Protein AF-A0A948QBD0-F1 (afdb_monomer)

Nearest PDB structures (foldseek):
  7zvm-assembly1_A-2  TM=9.056E-01  e=7.438E-04  Thermococcus barophilus
  7zvy-assembly1_G  TM=9.071E-01  e=3.162E-03  Thermococcus kodakarensis
  6o2d-assembly1_A  TM=9.483E-01  e=4.602E-03  Schizosaccharomyces pombe
  2vpv-assembly1_B  TM=8.806E-01  e=3.919E-03  Saccharomyces cerevisiae
  7zvy-assembly4_H  TM=9.105E-01  e=4.856E-03  Thermococcus kodakarensis

Sequence (82 aa):
KINFRYHKSSLRHWFIVKGKAEVVLGKKKIIVKENCHIDIPKNVEYKIRNLTGKNLELVEIQTGKHFASGDIVNLADKHFQI

Solvent-accessible surface area (backbone atoms only — not comparable to full-atom values): 4862 Å² total; per-residue (Å²): 137,85,68,45,38,35,27,80,60,30,34,38,38,39,37,27,72,34,52,38,34,40,34,34,51,66,93,44,80,43,80,40,40,50,85,34,65,51,78,44,59,51,7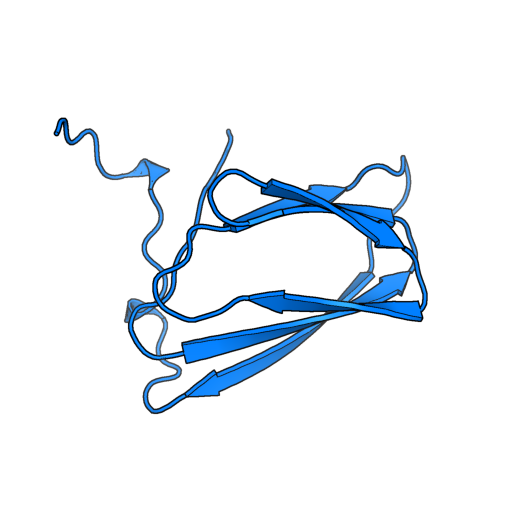5,39,45,34,37,81,42,74,74,48,101,59,81,69,40,65,50,78,48,76,49,62,89,61,90,59,83,83,43,63,49,59,56,76,80,54,95,72,81,133

Mean predicted aligned error: 8.86 Å

Structure (mmCIF, N/CA/C/O backbone):
data_AF-A0A948QBD0-F1
#
_entry.id   AF-A0A948QBD0-F1
#
loop_
_atom_site.group_PDB
_atom_site.id
_atom_site.type_symbol
_atom_site.label_atom_id
_atom_site.label_alt_id
_atom_site.label_comp_id
_atom_site.label_asym_id
_atom_site.label_entity_id
_atom_site.label_seq_id
_atom_site.pdbx_PDB_ins_code
_atom_site.Cartn_x
_atom_site.Cartn_y
_atom_site.Cartn_z
_atom_site.occupancy
_atom_site.B_iso_or_equiv
_atom_site.auth_seq_id
_atom_site.auth_comp_id
_atom_site.auth_asym_id
_atom_site.auth_atom_id
_atom_site.pdbx_PDB_model_num
ATOM 1 N N . LYS A 1 1 ? 9.471 13.749 6.221 1.00 34.88 1 LYS A N 1
ATOM 2 C CA . LYS A 1 1 ? 10.318 13.272 5.097 1.00 34.88 1 LYS A CA 1
ATOM 3 C C . LYS A 1 1 ? 9.480 12.317 4.243 1.00 34.88 1 LYS A C 1
ATOM 5 O O . LYS A 1 1 ? 8.875 11.414 4.806 1.00 34.88 1 LYS A O 1
ATOM 10 N N . ILE A 1 2 ? 9.316 12.585 2.946 1.00 40.81 2 ILE A N 1
ATOM 11 C CA . ILE A 1 2 ? 8.513 11.758 2.030 1.00 40.81 2 ILE A CA 1
ATOM 12 C C . ILE A 1 2 ? 9.464 10.760 1.367 1.00 40.81 2 ILE A C 1
ATOM 14 O O . ILE A 1 2 ? 10.371 11.189 0.669 1.00 40.81 2 ILE A O 1
ATOM 18 N N . ASN A 1 3 ? 9.267 9.461 1.594 1.00 50.56 3 ASN A N 1
ATOM 19 C CA . ASN A 1 3 ? 10.097 8.414 0.997 1.00 50.56 3 ASN A CA 1
ATOM 20 C C . ASN A 1 3 ? 9.270 7.670 -0.056 1.00 50.56 3 ASN A C 1
ATOM 22 O O . ASN A 1 3 ? 8.263 7.048 0.285 1.00 50.56 3 ASN A O 1
ATOM 26 N N . PHE A 1 4 ? 9.677 7.765 -1.319 1.00 57.00 4 PHE A N 1
ATOM 27 C CA . PHE A 1 4 ? 9.145 6.943 -2.403 1.00 57.00 4 PHE A CA 1
ATOM 28 C C . PHE A 1 4 ? 9.996 5.683 -2.547 1.00 57.00 4 PHE A C 1
ATOM 30 O O . PHE A 1 4 ? 11.212 5.720 -2.329 1.00 57.00 4 PHE A O 1
ATOM 37 N N . ARG A 1 5 ? 9.345 4.568 -2.883 1.00 62.03 5 ARG A N 1
ATOM 38 C CA . ARG A 1 5 ? 9.994 3.272 -3.093 1.00 62.03 5 ARG A CA 1
ATOM 39 C C . ARG A 1 5 ? 9.538 2.683 -4.421 1.00 62.03 5 ARG A C 1
ATOM 41 O O . ARG A 1 5 ? 8.413 2.922 -4.852 1.00 62.03 5 ARG A O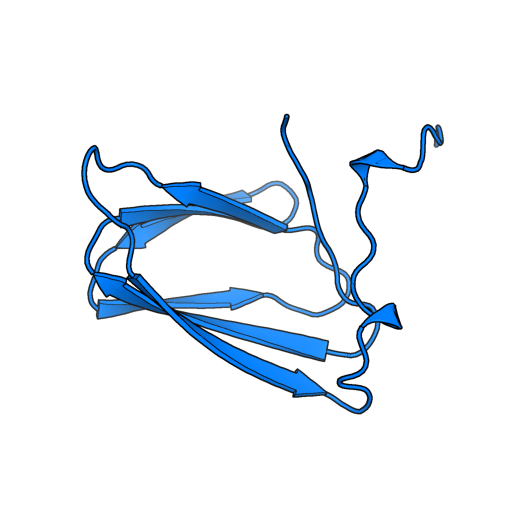 1
ATOM 48 N N . TYR A 1 6 ? 10.400 1.890 -5.037 1.00 59.59 6 TYR A N 1
ATOM 49 C CA . TYR A 1 6 ? 10.038 0.988 -6.126 1.00 59.59 6 TYR A CA 1
ATOM 50 C C . TYR A 1 6 ? 10.861 -0.300 -6.008 1.00 59.59 6 TYR A C 1
ATOM 52 O O . TYR A 1 6 ? 11.911 -0.299 -5.361 1.00 59.59 6 TYR A O 1
ATOM 60 N N . HIS A 1 7 ? 10.379 -1.375 -6.637 1.00 60.56 7 HIS A N 1
ATOM 61 C CA . HIS A 1 7 ? 11.048 -2.682 -6.690 1.00 60.56 7 HIS A CA 1
ATOM 62 C C . HIS A 1 7 ? 11.353 -3.069 -8.125 1.00 60.56 7 HIS A C 1
ATOM 64 O O . HIS A 1 7 ? 10.482 -2.965 -8.992 1.00 60.56 7 HIS A O 1
ATOM 70 N N . LYS A 1 8 ? 12.578 -3.540 -8.372 1.00 57.53 8 LYS A N 1
ATOM 71 C CA . LYS A 1 8 ? 13.023 -3.955 -9.712 1.00 57.53 8 LYS A CA 1
ATOM 72 C C . LYS A 1 8 ? 12.485 -5.326 -10.117 1.00 57.53 8 LYS A C 1
ATOM 74 O O . LYS A 1 8 ? 12.190 -5.559 -11.288 1.00 57.53 8 LYS A O 1
ATOM 79 N N . SER A 1 9 ? 12.377 -6.243 -9.156 1.00 61.19 9 SER A N 1
ATOM 80 C CA . SER A 1 9 ? 12.179 -7.673 -9.427 1.00 61.19 9 SER A CA 1
ATOM 81 C C . SER A 1 9 ? 10.960 -8.295 -8.732 1.00 61.19 9 SER A C 1
ATOM 83 O O . SER A 1 9 ? 10.655 -9.467 -8.974 1.00 61.19 9 SER A O 1
ATOM 85 N N . SER A 1 10 ? 10.246 -7.526 -7.904 1.00 66.19 10 SER A N 1
ATOM 86 C CA . SER A 1 10 ? 9.123 -8.007 -7.103 1.00 66.19 10 SER A CA 1
ATOM 87 C C . SER A 1 10 ? 7.858 -7.170 -7.293 1.00 66.19 10 SER A C 1
ATOM 89 O O . SER A 1 10 ? 7.892 -5.981 -7.611 1.00 66.19 10 SER A O 1
ATOM 91 N N . LEU A 1 11 ? 6.729 -7.851 -7.134 1.00 80.56 11 LEU A N 1
ATOM 92 C CA . LEU A 1 11 ? 5.385 -7.294 -7.051 1.00 80.56 11 LEU A CA 1
ATOM 93 C C . LEU A 1 11 ? 4.985 -7.258 -5.578 1.00 80.56 11 LEU A C 1
ATOM 95 O O . LEU A 1 11 ? 5.410 -8.124 -4.804 1.00 80.56 11 LEU A O 1
ATOM 99 N N . ARG A 1 12 ? 4.151 -6.291 -5.197 1.00 86.75 12 ARG A N 1
ATOM 100 C CA . ARG A 1 12 ? 3.541 -6.264 -3.864 1.00 86.75 12 ARG A CA 1
ATOM 101 C C . ARG A 1 12 ? 2.034 -6.233 -3.973 1.00 86.75 12 ARG A C 1
ATOM 103 O O . ARG A 1 12 ? 1.489 -5.527 -4.811 1.00 86.75 12 ARG A O 1
ATOM 110 N N . HIS A 1 13 ? 1.392 -6.947 -3.072 1.00 91.88 13 HIS A N 1
ATOM 111 C CA . HIS A 1 13 ? -0.034 -6.882 -2.835 1.00 91.88 13 HIS A CA 1
ATOM 112 C C . HIS A 1 13 ? -0.251 -6.395 -1.408 1.00 91.88 13 HIS A C 1
ATOM 114 O O . HIS A 1 13 ? 0.302 -6.958 -0.459 1.00 91.88 13 HIS A O 1
ATOM 120 N N . TRP A 1 14 ? -1.028 -5.330 -1.257 1.00 95.50 14 TRP A N 1
ATOM 121 C CA . TRP A 1 14 ? -1.406 -4.790 0.042 1.00 95.50 14 TRP A CA 1
ATOM 122 C C . TRP A 1 14 ? -2.878 -5.007 0.287 1.00 95.50 14 TRP A C 1
ATOM 124 O O . TRP A 1 14 ? -3.694 -4.544 -0.500 1.00 95.50 14 TRP A O 1
ATOM 134 N N . PHE A 1 15 ? -3.207 -5.614 1.421 1.00 96.12 15 PHE A N 1
ATOM 135 C CA . PHE A 1 15 ? -4.569 -5.708 1.926 1.00 96.12 15 PHE A CA 1
ATOM 136 C C . PHE A 1 15 ? -4.691 -4.875 3.202 1.00 96.12 15 PHE A C 1
ATOM 138 O O . PHE A 1 15 ? -3.937 -5.089 4.153 1.00 96.12 15 PHE A O 1
ATOM 145 N N . ILE A 1 16 ? -5.613 -3.911 3.233 1.00 96.31 16 ILE A N 1
ATOM 146 C CA . ILE A 1 16 ? -5.821 -3.057 4.407 1.00 96.31 16 ILE A CA 1
ATOM 147 C C . ILE A 1 16 ? -6.715 -3.797 5.400 1.00 96.31 16 ILE A C 1
ATOM 149 O O . ILE A 1 16 ? -7.921 -3.919 5.192 1.00 96.31 16 ILE A O 1
ATOM 153 N N . VAL A 1 17 ? -6.114 -4.249 6.499 1.00 96.25 17 VAL A N 1
ATOM 154 C CA . VAL A 1 17 ? -6.819 -4.915 7.603 1.00 96.25 17 VAL A CA 1
ATOM 155 C C . VAL A 1 17 ? -7.612 -3.902 8.417 1.00 96.25 17 VAL A C 1
ATOM 157 O O . VAL A 1 17 ? -8.704 -4.210 8.876 1.00 96.25 17 VAL A O 1
ATOM 160 N N . LYS A 1 18 ? -7.075 -2.687 8.590 1.00 95.12 18 LYS A N 1
ATOM 161 C CA . LYS A 1 18 ? -7.724 -1.640 9.380 1.00 95.12 18 LYS A CA 1
ATOM 162 C C . LYS A 1 18 ? -7.342 -0.246 8.920 1.00 95.12 18 LYS A C 1
ATOM 164 O O . LYS A 1 18 ? -6.160 0.055 8.745 1.00 95.12 18 LYS A O 1
ATOM 169 N N . GLY A 1 19 ? -8.337 0.631 8.816 1.00 93.25 19 GLY A N 1
ATOM 170 C CA . GLY A 1 19 ? -8.139 2.052 8.530 1.00 93.25 19 GLY A CA 1
ATOM 171 C C . GLY A 1 19 ? -8.278 2.426 7.053 1.00 93.25 19 GLY A C 1
ATOM 172 O O . GLY A 1 19 ? -9.016 1.809 6.286 1.00 93.25 19 GLY A O 1
ATOM 173 N N . LYS A 1 20 ? -7.631 3.526 6.656 1.00 95.75 20 LYS A N 1
ATOM 174 C CA . LYS A 1 20 ? -7.757 4.108 5.312 1.00 95.75 20 LYS A CA 1
ATOM 175 C C . LYS A 1 20 ? -6.436 4.719 4.870 1.00 95.75 20 LYS A C 1
ATOM 177 O O . LYS A 1 20 ? -5.873 5.567 5.566 1.00 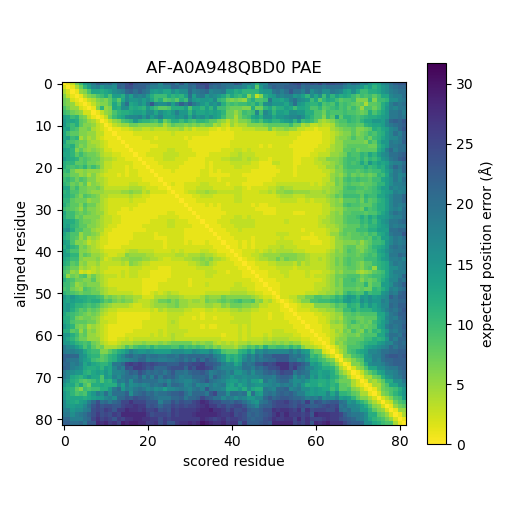95.75 20 LYS A O 1
ATOM 182 N N . ALA A 1 21 ? -5.976 4.320 3.694 1.00 94.56 21 ALA A N 1
ATOM 183 C CA . ALA A 1 21 ? -4.718 4.754 3.119 1.00 94.56 21 ALA A CA 1
ATOM 184 C C . ALA A 1 21 ? -4.933 5.526 1.814 1.00 94.56 21 ALA A C 1
ATOM 186 O O . ALA A 1 21 ? -5.799 5.192 1.008 1.00 94.56 21 ALA A O 1
ATOM 187 N N . GLU A 1 22 ? -4.111 6.545 1.590 1.00 96.19 22 GLU 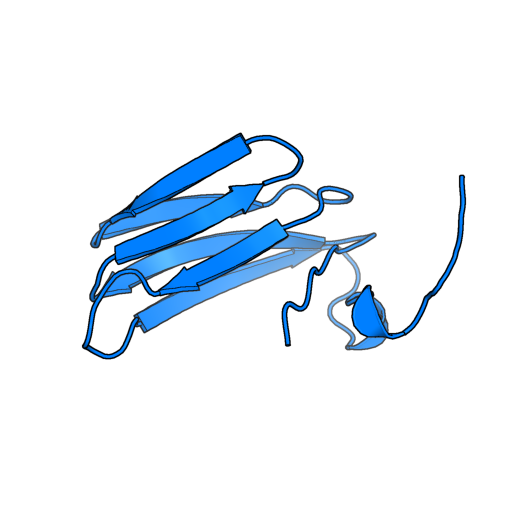A N 1
ATOM 188 C CA . G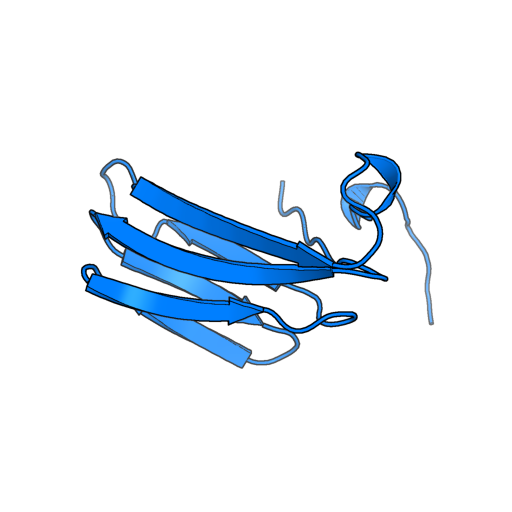LU A 1 22 ? -3.830 7.060 0.254 1.00 96.19 22 GLU A CA 1
ATOM 189 C C . GLU A 1 22 ? -2.579 6.353 -0.256 1.00 96.19 22 GLU A C 1
ATOM 191 O O . GLU A 1 22 ? -1.517 6.425 0.368 1.00 96.19 22 GLU A O 1
ATOM 196 N N . VAL A 1 23 ? -2.704 5.682 -1.393 1.00 94.56 23 VAL A N 1
ATOM 197 C CA . VAL A 1 23 ? -1.591 5.091 -2.120 1.00 94.56 23 VAL A CA 1
ATOM 198 C C . VAL A 1 23 ? -1.357 5.915 -3.375 1.00 94.56 23 VAL A C 1
ATOM 200 O O . VAL A 1 23 ? -2.229 6.044 -4.233 1.00 94.56 23 VAL A O 1
ATOM 203 N N . VAL A 1 24 ? -0.169 6.498 -3.475 1.00 93.56 24 VAL A N 1
ATOM 204 C CA . VAL A 1 24 ? 0.333 7.055 -4.729 1.00 93.56 24 VAL A CA 1
ATOM 205 C C . VAL A 1 24 ? 0.953 5.902 -5.503 1.00 93.56 24 VAL A C 1
ATOM 207 O O . VAL A 1 24 ? 1.817 5.224 -4.955 1.00 93.56 24 VAL A O 1
ATOM 210 N N . LEU A 1 25 ? 0.506 5.675 -6.735 1.00 91.94 25 LEU A N 1
ATOM 211 C CA . LEU A 1 25 ? 1.009 4.646 -7.643 1.00 91.94 25 LEU A CA 1
ATOM 212 C C . LEU A 1 25 ? 1.354 5.311 -8.984 1.00 91.94 25 LEU A C 1
ATOM 214 O O . LEU A 1 25 ? 0.469 5.673 -9.769 1.00 91.94 25 LEU A O 1
ATOM 218 N N . GLY A 1 26 ? 2.643 5.555 -9.214 1.00 89.44 26 GLY A N 1
ATOM 219 C CA . GLY A 1 26 ? 3.136 6.431 -10.273 1.00 89.44 26 GLY A CA 1
ATOM 220 C C . GLY A 1 26 ? 2.518 7.828 -10.159 1.00 89.44 26 GLY A C 1
ATOM 221 O O . GLY A 1 26 ? 2.713 8.534 -9.174 1.00 89.44 26 GLY A O 1
ATOM 222 N N . LYS A 1 27 ? 1.717 8.219 -11.159 1.00 89.44 27 LYS A N 1
ATOM 223 C CA . LYS A 1 27 ? 1.015 9.518 -11.198 1.00 89.44 27 LYS A CA 1
ATOM 224 C C . LYS A 1 27 ? -0.393 9.485 -10.587 1.00 89.44 27 LYS A C 1
ATOM 226 O O . LYS A 1 27 ? -1.052 10.520 -10.521 1.00 89.44 27 LYS A O 1
ATOM 231 N N . LYS A 1 28 ? -0.886 8.313 -10.175 1.00 91.56 28 LYS A N 1
ATOM 232 C CA . LYS A 1 28 ? -2.251 8.144 -9.659 1.00 91.56 28 LYS A CA 1
ATOM 233 C C . LYS A 1 28 ? -2.262 8.213 -8.138 1.00 91.56 28 LYS A C 1
ATOM 235 O O . LYS A 1 28 ? -1.384 7.656 -7.489 1.00 91.56 28 LYS A O 1
ATOM 240 N N . LYS A 1 29 ? -3.287 8.851 -7.573 1.00 94.88 29 LYS A N 1
ATOM 241 C CA . LYS A 1 29 ? -3.610 8.783 -6.143 1.00 94.88 29 LYS A CA 1
ATOM 242 C C . LYS A 1 29 ? -4.849 7.922 -5.971 1.00 94.88 29 LYS A C 1
ATOM 244 O O . LYS A 1 29 ? -5.870 8.190 -6.597 1.00 94.88 29 LYS A O 1
ATOM 249 N N . ILE A 1 30 ? -4.744 6.887 -5.152 1.00 97.06 30 ILE A N 1
ATOM 250 C CA . ILE A 1 30 ? -5.782 5.880 -4.961 1.00 97.06 30 ILE A CA 1
ATOM 251 C C . ILE A 1 30 ? -6.077 5.791 -3.472 1.00 97.06 30 ILE A C 1
ATOM 253 O O . ILE A 1 30 ? -5.170 5.711 -2.649 1.00 97.06 30 ILE A O 1
ATOM 257 N N . ILE A 1 31 ? -7.356 5.811 -3.118 1.00 97.06 31 ILE A N 1
ATOM 258 C CA . ILE A 1 31 ? -7.793 5.650 -1.736 1.00 97.06 31 ILE A CA 1
ATOM 259 C C . ILE A 1 31 ? -8.152 4.187 -1.516 1.00 97.06 31 ILE A C 1
ATOM 261 O O . ILE A 1 31 ? -9.105 3.694 -2.113 1.00 97.06 31 ILE A O 1
ATOM 265 N N . VAL A 1 32 ? -7.421 3.517 -0.630 1.00 97.06 32 VAL A N 1
ATOM 266 C CA . VAL A 1 32 ? -7.665 2.124 -0.251 1.00 97.06 32 VAL A CA 1
ATOM 267 C C . VAL A 1 32 ? -8.239 2.114 1.160 1.00 97.06 32 VAL A C 1
ATOM 269 O O . VAL A 1 32 ? -7.671 2.704 2.082 1.00 97.06 32 VAL A O 1
ATOM 272 N N . LYS A 1 33 ? -9.418 1.517 1.317 1.00 97.19 33 LYS A N 1
ATOM 273 C CA . LYS A 1 33 ? -10.132 1.428 2.595 1.00 97.19 33 LYS A CA 1
ATOM 274 C C . LYS A 1 33 ? -9.912 0.055 3.224 1.00 97.19 33 LYS A C 1
ATOM 276 O O . LYS A 1 33 ? -9.415 -0.855 2.570 1.00 97.19 33 LYS A O 1
ATOM 281 N N . GLU A 1 34 ? -10.312 -0.073 4.478 1.00 96.50 34 GLU A N 1
ATOM 282 C CA . GLU A 1 34 ? -10.442 -1.347 5.176 1.00 96.50 34 GLU A CA 1
ATOM 283 C C . GLU A 1 34 ? -11.171 -2.397 4.328 1.00 96.50 34 GLU A C 1
ATOM 285 O O . GLU A 1 34 ? -12.133 -2.075 3.625 1.00 96.50 34 GLU A O 1
ATOM 290 N N . ASN A 1 35 ? -10.683 -3.637 4.377 1.00 95.75 35 ASN A N 1
ATOM 291 C CA . ASN A 1 35 ? -11.133 -4.769 3.563 1.00 95.75 35 ASN A CA 1
ATOM 292 C C . ASN A 1 35 ? -10.964 -4.590 2.043 1.00 95.75 35 ASN A C 1
ATOM 294 O O . ASN A 1 35 ? -11.493 -5.378 1.260 1.00 95.75 35 ASN A O 1
ATOM 298 N N . CYS A 1 36 ? -10.220 -3.575 1.598 1.00 97.19 36 CYS A N 1
ATOM 299 C CA . CYS A 1 36 ? -9.795 -3.431 0.210 1.00 97.19 36 CYS A CA 1
ATOM 300 C C . CYS A 1 36 ? -8.302 -3.721 0.063 1.00 97.19 36 CYS A C 1
ATOM 302 O O . CYS A 1 36 ? -7.527 -3.680 1.023 1.00 97.19 36 CYS A O 1
ATOM 304 N N . HIS A 1 37 ? -7.901 -3.960 -1.181 1.00 97.06 37 HIS A N 1
ATOM 305 C CA . HIS A 1 37 ? -6.517 -4.206 -1.539 1.00 97.06 37 HIS A CA 1
ATOM 306 C C . HIS A 1 37 ? -6.037 -3.288 -2.658 1.00 97.06 37 HIS A C 1
ATOM 308 O O . HIS A 1 37 ? -6.822 -2.600 -3.315 1.00 97.06 37 HIS A O 1
ATOM 314 N N . ILE A 1 38 ? -4.727 -3.298 -2.869 1.00 96.06 38 ILE A N 1
ATOM 315 C CA . ILE A 1 38 ? -4.086 -2.716 -4.037 1.00 96.06 38 ILE A CA 1
ATOM 316 C C . ILE A 1 38 ? -2.861 -3.537 -4.431 1.00 96.06 38 ILE A C 1
ATOM 318 O O . ILE A 1 38 ? -2.052 -3.918 -3.583 1.00 96.06 38 ILE A O 1
ATOM 322 N N . ASP A 1 39 ? -2.713 -3.756 -5.734 1.00 94.56 39 ASP A N 1
ATOM 323 C CA . ASP A 1 39 ? -1.497 -4.303 -6.320 1.00 94.56 39 ASP A CA 1
ATOM 324 C C . ASP A 1 39 ? -0.538 -3.179 -6.700 1.00 94.56 39 ASP A C 1
ATOM 326 O O . ASP A 1 39 ? -0.915 -2.162 -7.288 1.00 94.56 39 ASP A O 1
ATOM 330 N N . ILE A 1 40 ? 0.731 -3.392 -6.386 1.00 91.00 40 ILE A N 1
ATOM 331 C CA . ILE A 1 40 ? 1.843 -2.524 -6.736 1.00 91.00 40 ILE A CA 1
ATOM 332 C C . ILE A 1 40 ? 2.709 -3.295 -7.733 1.00 91.00 40 ILE A C 1
ATOM 334 O O . ILE A 1 40 ? 3.437 -4.221 -7.345 1.00 91.00 40 ILE A O 1
ATOM 338 N N . PRO A 1 41 ? 2.639 -2.933 -9.026 1.00 87.31 41 PRO A N 1
ATOM 339 C CA . PRO A 1 41 ? 3.454 -3.564 -10.044 1.00 87.31 41 PRO A CA 1
ATOM 340 C C . PRO A 1 41 ? 4.950 -3.281 -9.847 1.00 87.31 41 PRO A C 1
ATOM 342 O O . PRO A 1 41 ? 5.347 -2.260 -9.281 1.00 87.31 41 PRO A O 1
ATOM 345 N N . LYS A 1 42 ? 5.795 -4.160 -10.393 1.00 83.94 42 LYS A N 1
ATOM 346 C CA . LYS A 1 42 ? 7.241 -3.934 -10.493 1.00 83.94 42 LYS A CA 1
ATOM 347 C C . LYS A 1 42 ? 7.518 -2.672 -11.310 1.00 83.94 42 LYS A C 1
ATOM 349 O O . LYS A 1 42 ? 6.757 -2.349 -12.222 1.00 83.94 42 LYS A O 1
ATOM 354 N N . ASN A 1 43 ? 8.630 -1.998 -11.027 1.00 81.38 43 ASN A N 1
ATOM 355 C CA . ASN A 1 43 ? 9.053 -0.766 -11.708 1.00 81.38 43 ASN A CA 1
ATOM 356 C C . ASN A 1 43 ? 8.044 0.394 -11.632 1.00 81.38 43 ASN A C 1
ATOM 358 O O . ASN A 1 43 ? 8.136 1.337 -12.415 1.00 81.38 43 ASN A O 1
ATOM 362 N N . VAL A 1 44 ? 7.088 0.346 -10.701 1.00 84.00 44 VAL A N 1
ATOM 363 C CA . VAL A 1 44 ? 6.176 1.457 -10.435 1.00 84.00 44 VAL A CA 1
ATOM 364 C C . VAL A 1 44 ? 6.545 2.083 -9.101 1.00 84.00 44 VAL A C 1
ATOM 366 O O . VAL A 1 44 ? 6.626 1.404 -8.078 1.00 84.00 44 VAL A O 1
ATOM 369 N N . GLU A 1 45 ? 6.777 3.392 -9.115 1.00 84.75 45 GLU A N 1
ATOM 370 C CA . GLU A 1 45 ? 6.963 4.161 -7.890 1.00 84.75 45 GLU A CA 1
ATOM 371 C C . GLU A 1 45 ? 5.681 4.161 -7.075 1.00 84.75 45 GLU A C 1
ATOM 373 O O . GLU A 1 45 ? 4.591 4.402 -7.601 1.00 84.75 45 GLU A O 1
ATOM 378 N N . TYR A 1 46 ? 5.809 3.925 -5.776 1.00 89.00 46 TYR A N 1
ATOM 379 C CA . TYR A 1 46 ? 4.667 3.958 -4.888 1.00 89.00 46 TYR A CA 1
ATOM 380 C C . TYR A 1 46 ? 4.985 4.613 -3.550 1.00 89.00 46 TYR A C 1
ATOM 382 O O . TYR A 1 46 ? 6.134 4.706 -3.100 1.00 89.00 46 TYR A O 1
ATOM 390 N N . LYS A 1 47 ? 3.924 5.081 -2.897 1.00 89.38 47 LYS A N 1
ATOM 391 C CA . LYS A 1 47 ? 3.969 5.650 -1.554 1.00 89.38 47 LYS A CA 1
ATOM 392 C C . LYS A 1 47 ? 2.638 5.425 -0.860 1.00 89.38 47 LYS A C 1
ATOM 394 O O . LYS A 1 47 ? 1.597 5.653 -1.461 1.00 89.38 47 LYS A O 1
ATOM 399 N N . ILE A 1 48 ? 2.681 5.074 0.420 1.00 92.12 48 ILE A N 1
ATOM 400 C CA . ILE A 1 48 ? 1.497 5.002 1.276 1.00 92.12 48 ILE A CA 1
ATOM 401 C C . ILE A 1 48 ? 1.470 6.158 2.271 1.00 92.12 48 ILE A C 1
ATOM 403 O O . ILE A 1 48 ? 2.501 6.564 2.814 1.00 92.12 48 ILE A O 1
ATOM 407 N N . ARG A 1 49 ? 0.278 6.693 2.517 1.00 92.50 49 ARG A N 1
ATOM 408 C CA . ARG A 1 49 ? -0.003 7.668 3.565 1.00 92.50 49 ARG A CA 1
ATOM 409 C C . ARG A 1 49 ? -1.241 7.223 4.333 1.00 92.50 49 ARG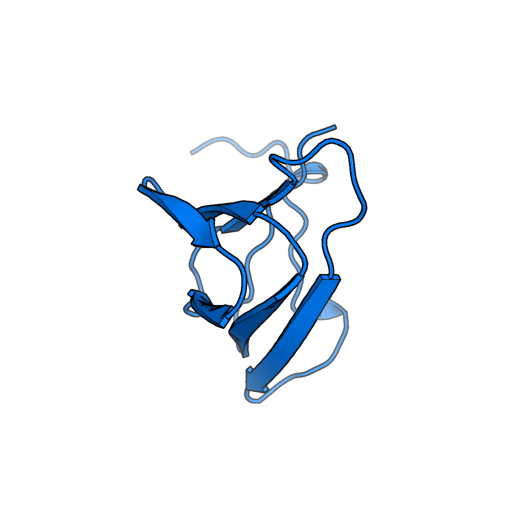 A C 1
ATOM 411 O O . ARG A 1 49 ? -2.291 6.997 3.741 1.00 92.50 49 ARG A O 1
ATOM 418 N N . ASN A 1 50 ? -1.130 7.153 5.655 1.00 92.25 50 ASN A N 1
ATOM 419 C CA . ASN A 1 50 ? -2.286 6.974 6.524 1.00 92.25 50 ASN A CA 1
ATOM 420 C C . ASN A 1 50 ? -3.164 8.237 6.484 1.00 92.25 50 ASN A C 1
ATOM 422 O O . ASN A 1 50 ? -2.667 9.343 6.706 1.00 92.25 50 ASN A O 1
ATOM 426 N N . LEU A 1 51 ? -4.449 8.073 6.170 1.00 91.69 51 LEU A N 1
ATOM 427 C CA . LEU A 1 51 ? -5.437 9.157 6.150 1.00 91.69 51 LEU A CA 1
ATOM 428 C C . LEU A 1 51 ? -6.293 9.216 7.416 1.00 91.69 51 LEU A C 1
ATOM 430 O O . LEU A 1 51 ? -7.205 10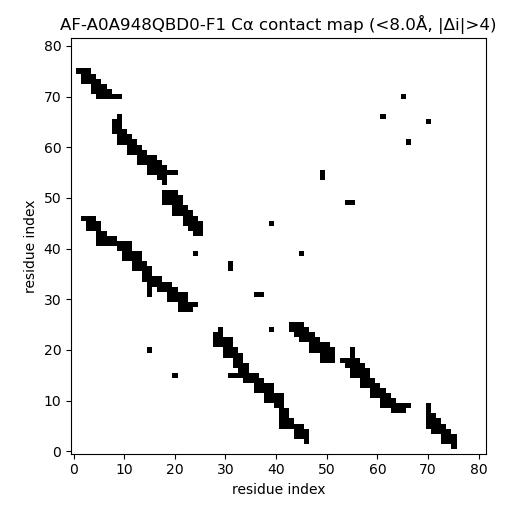.034 7.511 1.00 91.69 51 LEU A O 1
ATOM 434 N N . THR A 1 52 ? -6.037 8.331 8.369 1.00 85.25 52 THR A N 1
ATOM 435 C CA . THR A 1 52 ? -6.742 8.281 9.644 1.00 85.25 52 THR A CA 1
ATOM 436 C C . THR A 1 52 ? -5.851 8.821 10.758 1.00 85.25 52 THR A C 1
ATOM 438 O O . THR A 1 52 ? -4.627 8.770 10.670 1.00 85.25 52 THR A O 1
ATOM 441 N N . GLY A 1 53 ? -6.467 9.319 11.831 1.00 86.06 53 GLY A N 1
ATOM 442 C CA . GLY A 1 53 ? -5.763 9.671 13.071 1.00 86.06 53 GLY A CA 1
ATOM 443 C C . GLY A 1 53 ? -5.463 8.468 13.976 1.00 86.06 53 GLY A C 1
ATOM 444 O O . GLY A 1 53 ? -5.091 8.657 15.127 1.00 86.06 53 GLY A O 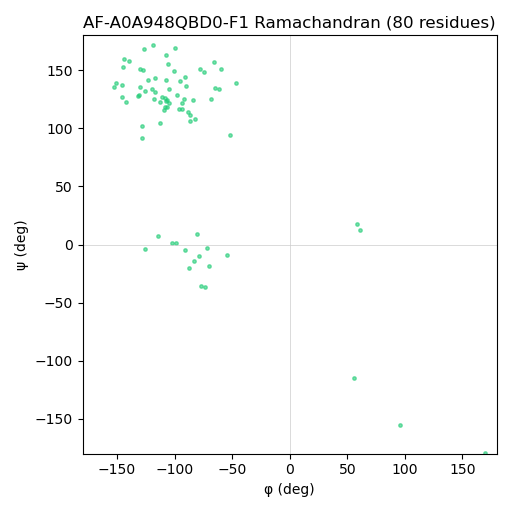1
ATOM 445 N N . LYS A 1 54 ? -5.684 7.239 13.492 1.00 91.25 54 LYS A N 1
ATOM 446 C CA . LYS A 1 54 ? -5.460 5.976 14.211 1.00 91.25 54 LYS A CA 1
ATOM 447 C C . LYS A 1 54 ? -4.410 5.146 13.471 1.00 91.25 54 LYS A C 1
ATOM 449 O O . LYS A 1 54 ? -4.026 5.495 12.357 1.00 91.25 54 LYS A O 1
ATOM 454 N N . ASN A 1 55 ? -3.955 4.043 14.061 1.00 91.00 55 ASN A N 1
ATOM 455 C CA . ASN A 1 55 ? -3.027 3.135 13.386 1.00 91.00 55 ASN A CA 1
ATOM 456 C C . ASN A 1 55 ? -3.657 2.542 12.116 1.00 91.00 55 ASN A C 1
ATOM 458 O O . ASN A 1 55 ? -4.804 2.095 12.135 1.00 91.00 55 ASN A O 1
ATOM 462 N N . LEU A 1 56 ? -2.885 2.556 11.028 1.00 93.44 56 LEU A N 1
ATOM 463 C CA . LEU A 1 56 ? -3.186 1.850 9.786 1.00 93.44 56 LEU A CA 1
ATOM 464 C C . LEU A 1 56 ? -2.528 0.472 9.859 1.00 93.44 56 LEU A C 1
ATOM 466 O O . LEU A 1 56 ? -1.316 0.393 10.057 1.00 93.44 56 LEU A O 1
ATOM 470 N N . GLU A 1 57 ? -3.311 -0.585 9.672 1.00 93.75 57 GLU A N 1
ATOM 471 C CA . GLU A 1 57 ? -2.828 -1.968 9.691 1.00 93.75 57 GLU A CA 1
ATOM 472 C C . GLU A 1 57 ? -3.052 -2.591 8.309 1.00 93.75 57 GLU A C 1
ATOM 474 O O . GLU A 1 57 ? -4.135 -2.468 7.727 1.00 93.75 57 GLU A O 1
ATOM 479 N N . LEU A 1 58 ? -2.023 -3.236 7.759 1.00 94.38 58 LEU A N 1
ATOM 480 C CA . LEU A 1 58 ? -2.086 -3.887 6.453 1.00 94.38 58 LEU A CA 1
ATOM 481 C C . LEU A 1 58 ? -1.239 -5.154 6.427 1.00 94.38 58 LEU A C 1
ATOM 483 O O . LEU A 1 58 ? -0.229 -5.247 7.124 1.00 94.38 58 LEU A O 1
ATOM 487 N N . VAL A 1 59 ? -1.635 -6.093 5.575 1.00 93.44 59 VAL A N 1
ATOM 488 C CA . VAL A 1 59 ? -0.825 -7.253 5.202 1.00 93.44 59 VAL A CA 1
ATOM 489 C C . VAL A 1 59 ? -0.140 -6.945 3.876 1.00 93.44 59 VAL A C 1
ATOM 491 O O . VAL A 1 59 ? -0.795 -6.542 2.913 1.00 93.44 59 VAL A O 1
ATOM 494 N N . GLU A 1 60 ? 1.179 -7.128 3.831 1.00 91.19 60 GLU A N 1
ATOM 495 C CA . GLU A 1 60 ? 1.970 -7.062 2.604 1.00 91.19 60 GLU A CA 1
ATOM 496 C C . GLU A 1 60 ? 2.352 -8.473 2.172 1.00 91.19 60 GLU A C 1
ATOM 498 O O . GLU A 1 60 ? 3.028 -9.197 2.900 1.00 91.19 60 GLU A O 1
ATOM 503 N N . ILE A 1 61 ? 1.950 -8.838 0.960 1.00 89.19 61 ILE A N 1
ATOM 504 C CA . ILE A 1 61 ? 2.418 -10.041 0.284 1.00 89.19 61 ILE A CA 1
ATOM 505 C C . ILE A 1 61 ? 3.370 -9.576 -0.812 1.00 89.19 61 ILE A C 1
ATOM 507 O O . ILE A 1 61 ? 2.980 -8.829 -1.708 1.00 89.19 61 ILE A O 1
ATOM 511 N N . GLN A 1 62 ? 4.630 -9.995 -0.740 1.00 84.44 62 GLN A N 1
ATOM 512 C CA . GLN A 1 62 ? 5.613 -9.753 -1.792 1.00 84.44 62 GLN A CA 1
ATOM 513 C C . GLN A 1 62 ? 5.837 -11.049 -2.569 1.00 84.44 62 GLN A C 1
ATOM 515 O O . GLN A 1 62 ? 6.035 -12.106 -1.976 1.00 84.44 62 GLN A O 1
ATOM 520 N N . THR A 1 63 ? 5.848 -10.963 -3.896 1.00 78.81 63 THR A N 1
ATOM 521 C CA . THR A 1 63 ? 6.137 -12.098 -4.787 1.00 78.81 63 THR A CA 1
ATOM 522 C C . THR A 1 63 ? 7.192 -11.686 -5.806 1.00 78.81 63 THR A C 1
ATOM 524 O O . THR A 1 63 ? 7.100 -10.598 -6.376 1.00 78.81 63 THR A O 1
ATOM 527 N N . GLY A 1 64 ? 8.198 -12.521 -6.059 1.00 73.50 64 GLY A N 1
ATOM 528 C CA . GLY A 1 64 ? 9.282 -12.190 -6.984 1.00 73.50 64 GLY A CA 1
ATOM 529 C C . GLY A 1 64 ? 10.438 -13.182 -6.926 1.00 73.50 64 GLY A C 1
ATOM 530 O O . GLY A 1 64 ? 10.390 -14.161 -6.190 1.00 73.50 64 GLY A O 1
ATOM 531 N N . LYS A 1 65 ? 11.475 -12.938 -7.735 1.00 62.19 65 LYS A N 1
ATOM 532 C CA . LYS A 1 65 ? 12.664 -13.807 -7.796 1.00 62.19 65 LYS A CA 1
ATOM 533 C C . LYS A 1 65 ? 13.735 -13.446 -6.770 1.00 62.19 65 LYS A C 1
ATOM 535 O O . LYS A 1 65 ? 14.601 -14.270 -6.513 1.00 62.19 65 LYS A O 1
ATOM 540 N N . HIS A 1 66 ? 13.720 -12.227 -6.238 1.00 59.16 66 HIS A N 1
ATOM 541 C CA . HIS A 1 66 ? 14.636 -11.771 -5.199 1.00 59.16 66 HIS A CA 1
ATOM 542 C C . HIS A 1 66 ? 13.812 -11.105 -4.086 1.00 59.16 66 HIS A C 1
ATOM 544 O O . HIS A 1 66 ? 12.913 -10.301 -4.333 1.00 59.16 66 HIS A O 1
ATOM 550 N N . PHE A 1 67 ? 14.059 -11.538 -2.849 1.00 56.09 67 PHE A N 1
ATOM 551 C CA . PHE A 1 67 ? 13.388 -11.055 -1.634 1.00 56.09 67 PHE A CA 1
ATOM 552 C C . PHE A 1 67 ? 14.365 -10.326 -0.700 1.00 56.09 67 PHE A C 1
ATOM 554 O O . PHE A 1 67 ? 14.021 -9.990 0.431 1.00 56.09 67 PHE A O 1
ATOM 561 N N . ALA A 1 68 ? 15.598 -10.101 -1.162 1.00 50.19 68 ALA A N 1
ATOM 562 C CA . ALA A 1 68 ? 16.647 -9.475 -0.376 1.00 50.19 68 ALA A CA 1
ATOM 563 C C . ALA A 1 68 ? 16.457 -7.951 -0.317 1.00 50.19 68 ALA A C 1
ATOM 565 O O . ALA A 1 68 ? 15.965 -7.318 -1.252 1.00 50.19 68 ALA A O 1
ATOM 566 N N . SER A 1 69 ? 16.915 -7.346 0.777 1.00 49.91 69 SER A N 1
ATOM 567 C CA . SER A 1 69 ? 16.842 -5.909 1.087 1.00 49.91 69 SER A CA 1
ATOM 568 C C . SER A 1 69 ? 17.437 -4.961 0.028 1.00 49.91 69 SER A C 1
ATOM 570 O O . SER A 1 69 ? 17.227 -3.754 0.126 1.00 49.91 69 SER A O 1
ATOM 572 N N . GLY A 1 70 ? 18.133 -5.477 -0.992 1.00 52.62 70 GLY A N 1
ATOM 573 C CA . GLY A 1 70 ? 18.679 -4.713 -2.121 1.00 52.62 70 GLY A CA 1
ATOM 574 C C . GLY A 1 70 ? 17.673 -4.324 -3.216 1.00 52.62 70 GLY A C 1
ATOM 575 O O . GLY A 1 70 ? 18.019 -3.525 -4.085 1.00 52.62 70 GLY A O 1
ATOM 576 N N . ASP A 1 71 ? 16.440 -4.845 -3.194 1.00 53.19 71 ASP A N 1
ATOM 577 C CA . ASP A 1 71 ? 15.404 -4.505 -4.189 1.00 53.19 71 ASP A CA 1
ATOM 578 C C . ASP A 1 71 ? 14.646 -3.200 -3.882 1.00 53.19 71 ASP A C 1
ATOM 580 O O . ASP A 1 71 ? 13.982 -2.659 -4.767 1.00 53.19 71 ASP A O 1
ATOM 584 N N . ILE A 1 72 ? 14.759 -2.670 -2.657 1.00 56.06 72 ILE A N 1
ATOM 585 C CA . ILE A 1 72 ? 14.128 -1.406 -2.258 1.00 56.06 72 ILE A CA 1
ATOM 586 C C . ILE A 1 72 ? 15.058 -0.251 -2.617 1.00 56.06 72 ILE A C 1
ATOM 588 O O . ILE A 1 72 ? 16.030 0.020 -1.915 1.00 56.06 72 ILE A O 1
ATOM 592 N N . VA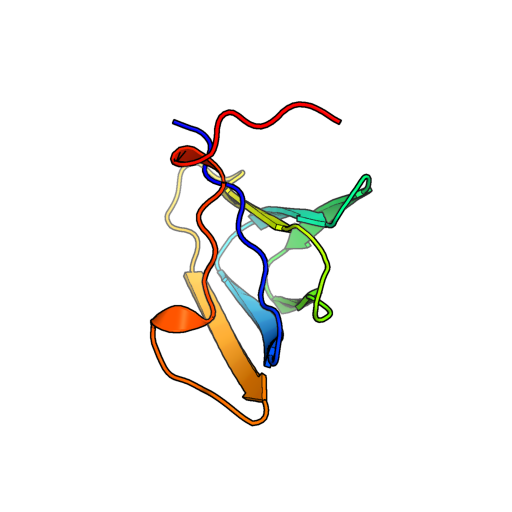L A 1 73 ? 14.718 0.499 -3.662 1.00 57.78 73 VAL A N 1
ATOM 593 C CA . VAL A 1 73 ? 15.387 1.776 -3.932 1.00 57.78 73 VAL A CA 1
ATOM 594 C C . VAL A 1 73 ? 14.650 2.881 -3.185 1.00 57.78 73 VAL A C 1
ATOM 596 O O . VAL A 1 73 ? 13.488 3.172 -3.467 1.00 57.78 73 VAL A O 1
ATOM 599 N N . ASN A 1 74 ? 15.320 3.486 -2.204 1.00 58.50 74 ASN A N 1
ATOM 600 C CA . ASN A 1 74 ? 14.809 4.650 -1.490 1.00 58.50 74 ASN A CA 1
ATOM 601 C C . ASN A 1 74 ? 15.203 5.917 -2.260 1.00 58.50 74 ASN A C 1
ATOM 603 O O . ASN A 1 74 ? 16.378 6.268 -2.336 1.00 58.50 74 ASN A O 1
ATOM 607 N N . LEU A 1 75 ? 14.223 6.611 -2.840 1.00 54.22 75 LEU A N 1
ATOM 608 C CA . LEU A 1 75 ? 14.474 7.801 -3.665 1.00 54.22 75 LEU A CA 1
ATOM 609 C C . LEU A 1 75 ? 14.925 9.031 -2.851 1.00 54.22 75 LEU A C 1
ATOM 611 O O . LEU A 1 75 ? 15.254 10.061 -3.426 1.00 54.22 75 LEU A O 1
ATOM 615 N N . ALA A 1 76 ? 14.990 8.932 -1.520 1.00 51.09 76 ALA A N 1
ATOM 616 C CA . ALA A 1 76 ? 15.550 9.984 -0.672 1.00 51.09 76 ALA A CA 1
ATOM 617 C C . ALA A 1 76 ? 17.080 10.140 -0.799 1.00 51.09 76 ALA A C 1
ATOM 619 O O . ALA A 1 76 ? 17.588 11.195 -0.429 1.00 51.09 76 ALA A O 1
ATOM 620 N N . ASP A 1 77 ? 17.792 9.132 -1.323 1.00 45.06 77 ASP A N 1
ATOM 621 C CA . ASP A 1 77 ? 19.264 9.129 -1.412 1.00 45.06 77 ASP A CA 1
ATOM 622 C C . ASP A 1 77 ? 19.812 9.447 -2.811 1.00 45.06 77 ASP A C 1
ATOM 624 O O . ASP A 1 77 ? 21.024 9.472 -3.014 1.00 45.06 77 ASP A O 1
ATOM 628 N N . LYS A 1 78 ? 18.951 9.726 -3.798 1.00 38.09 78 LYS A N 1
ATOM 629 C CA . LYS A 1 78 ? 19.400 10.136 -5.133 1.00 38.09 78 LYS A CA 1
ATOM 630 C C . LYS A 1 78 ? 18.713 11.416 -5.577 1.00 38.09 78 LYS A C 1
ATOM 632 O O . LYS A 1 78 ? 17.674 11.411 -6.224 1.00 38.09 78 LYS A O 1
ATOM 637 N N . HIS A 1 79 ? 19.385 12.518 -5.266 1.00 37.22 79 HIS A N 1
ATOM 638 C CA . HIS A 1 79 ? 19.456 13.681 -6.141 1.00 37.22 79 HIS A CA 1
ATOM 639 C C . HIS A 1 79 ? 19.911 13.188 -7.527 1.00 37.22 79 HIS A C 1
ATOM 641 O O . HIS A 1 79 ? 21.105 13.015 -7.737 1.00 37.22 79 HIS A O 1
ATOM 647 N N . PHE A 1 80 ? 19.004 12.887 -8.457 1.00 32.94 80 PHE A N 1
ATOM 648 C CA . PHE A 1 80 ? 19.379 12.790 -9.867 1.00 32.94 80 PHE A CA 1
ATOM 649 C C . PHE A 1 80 ? 18.273 13.342 -10.754 1.00 32.94 80 PHE A C 1
ATOM 651 O O . PHE A 1 80 ? 17.110 12.952 -10.668 1.00 32.94 80 PHE A O 1
ATOM 658 N N . GLN A 1 81 ? 18.692 14.330 -11.536 1.00 30.55 81 GLN A N 1
ATOM 659 C CA . GLN A 1 81 ? 17.944 14.957 -12.602 1.00 30.55 81 GLN A CA 1
ATOM 660 C C . GLN A 1 81 ? 17.884 14.013 -13.809 1.00 30.55 81 GLN A C 1
ATOM 662 O O . GLN A 1 81 ? 18.862 13.311 -14.061 1.00 30.55 81 GLN A O 1
ATOM 667 N N . ILE A 1 82 ? 16.760 14.131 -14.527 1.00 32.38 82 ILE A N 1
ATOM 668 C CA . ILE A 1 82 ? 16.438 13.702 -15.905 1.00 32.38 82 ILE A CA 1
ATOM 669 C C . ILE A 1 82 ? 16.610 12.215 -16.232 1.00 32.38 82 ILE A C 1
ATOM 671 O O . ILE A 1 82 ? 17.754 11.727 -16.328 1.00 32.38 82 ILE A O 1
#

pLDDT: mean 77.58, std 20.51, range [30.55, 97.19]

Foldseek 3Di:
DFWKKAFAWKKKKKAWQAAWKFKDWAPDTDIAHHRGMDIHDHPIIMGIDGPDPDDTDMDMDMDGDDPDPVRIDTCVPDPDDD

Secondary structure (DSSP, 8-state):
----EEESSEEEEEEEEESEEEEEETTEEEEEETT-EEEE-TT--EEEEE-SSS--EEEEEEEES--SGGGEEEGGG-----

Radius of gyration: 13.17 Å; Cα contacts (8 Å, |Δi|>4): 177; chains: 1; bounding box: 31×29×30 Å